Protein AF-A0A9R1H4T5-F1 (afdb_monomer)

Secondary structure (DSSP, 8-state):
-HHHHHHH--PPPSS--HHHHHHHHHHHHHHHHH-TTTS-SS---HHHHHHHHHHHHHH-

pLDDT: mean 77.18, std 10.25, range [58.12, 93.44]

Organism: Triticum aestivum (NCBI:txid4565)

Foldseek 3Di:
DVVVCVVPDPDPDPDDDPVVVVVVCVVVVVVCVPPPVNPPPDPDDVVVVVVVVVVVVVVD

InterPro domains:
  IPR024750 Calcium-transporting P-type ATPase, N-terminal autoinhibitory domain [PF12515] (6-50)

Mean predicted aligned error: 14.21 Å

Solvent-accessible surface area (backbone atoms only — not comparable to full-atom values): 3801 Å² total; per-residue (Å²): 112,70,64,63,48,60,79,74,38,99,69,77,64,96,78,62,55,71,65,60,50,50,55,50,49,51,55,51,47,50,51,45,70,67,32,74,88,69,36,68,90,71,70,76,65,60,67,61,51,52,52,54,52,51,53,53,60,74,74,102

Radius of gyration: 20.36 Å; Cα contacts (8 Å, |Δi|>4): 7; chains: 1; bounding box: 40×27×50 Å

Sequence (60 aa):
MEQYLLDNFDLPAKNPSEEAQRRWRSAVGSLVVKNRRRRFRHVPDLDQRHQDHAKRRSVQ

Structure (mmCIF, N/CA/C/O backbone):
data_AF-A0A9R1H4T5-F1
#
_entry.id   AF-A0A9R1H4T5-F1
#
loop_
_atom_site.group_PDB
_atom_site.id
_atom_site.type_symbol
_atom_site.label_atom_id
_atom_site.label_alt_id
_atom_site.label_comp_id
_atom_site.label_asym_id
_atom_site.label_entity_id
_atom_site.label_seq_id
_atom_site.pdbx_PDB_ins_code
_atom_site.Cartn_x
_atom_site.Cartn_y
_atom_site.Cartn_z
_atom_site.occupancy
_atom_site.B_iso_or_equiv
_atom_site.auth_seq_id
_atom_site.auth_comp_id
_atom_site.auth_asym_id
_atom_site.auth_atom_id
_atom_site.pdbx_PDB_model_num
ATOM 1 N N . MET A 1 1 ? -28.575 -0.941 6.709 1.00 67.56 1 MET A N 1
ATOM 2 C CA . MET A 1 1 ? -27.431 -1.883 6.660 1.00 67.56 1 MET A CA 1
ATOM 3 C C . MET A 1 1 ? -26.254 -1.383 7.495 1.00 67.56 1 MET A C 1
ATOM 5 O O . MET A 1 1 ? -25.670 -2.189 8.198 1.00 67.56 1 MET A O 1
ATOM 9 N N . GLU A 1 2 ? -25.938 -0.082 7.490 1.00 71.25 2 GLU A N 1
ATOM 10 C CA . GLU A 1 2 ? -24.837 0.475 8.302 1.00 71.25 2 GLU A CA 1
ATOM 11 C C . GLU A 1 2 ? -25.016 0.301 9.823 1.00 71.25 2 GLU A C 1
ATOM 13 O O . GLU A 1 2 ? -24.058 -0.062 10.492 1.00 71.25 2 GLU A O 1
ATOM 18 N N . GLN A 1 3 ? -26.232 0.457 10.365 1.00 77.75 3 GLN A N 1
ATOM 19 C CA . GLN A 1 3 ? -26.503 0.241 11.802 1.00 77.75 3 GLN A CA 1
ATOM 20 C C . GLN A 1 3 ? -26.221 -1.202 12.250 1.00 77.75 3 GLN A C 1
ATOM 22 O O . GLN A 1 3 ? -25.488 -1.415 13.204 1.00 77.75 3 GLN A O 1
ATOM 27 N N . TYR A 1 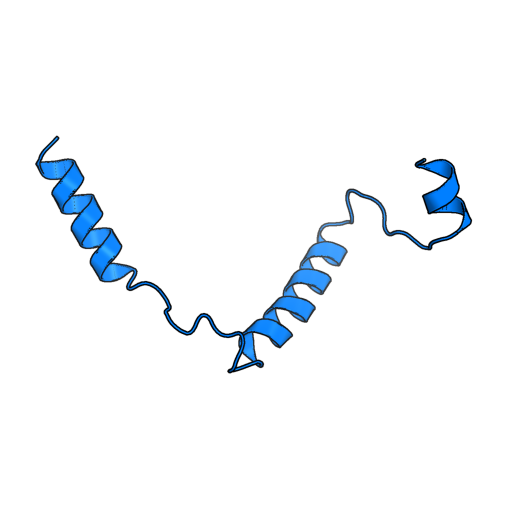4 ? -26.684 -2.199 11.487 1.00 84.75 4 TYR A N 1
ATOM 28 C CA . TYR A 1 4 ? -26.394 -3.611 11.769 1.00 84.75 4 TYR A CA 1
ATOM 29 C C . TYR A 1 4 ? -24.886 -3.900 11.829 1.00 84.75 4 TYR A C 1
ATOM 31 O O . TYR A 1 4 ? -24.432 -4.696 12.645 1.00 84.75 4 TYR A O 1
ATOM 39 N N . LEU A 1 5 ? -24.107 -3.258 10.958 1.00 78.38 5 LEU A N 1
ATOM 40 C CA . LEU A 1 5 ? -22.661 -3.439 10.912 1.00 78.38 5 LEU A CA 1
ATOM 41 C C . LEU A 1 5 ? -21.963 -2.807 12.125 1.00 78.38 5 LEU A C 1
ATOM 43 O O . LEU A 1 5 ? -21.020 -3.402 12.630 1.00 78.38 5 LEU A O 1
ATOM 47 N N . LEU A 1 6 ? -22.440 -1.656 12.604 1.00 78.50 6 LEU A N 1
ATOM 48 C CA . LEU A 1 6 ? -21.914 -0.981 13.797 1.00 78.50 6 LEU A CA 1
ATOM 49 C C . LEU A 1 6 ? -22.250 -1.730 15.093 1.00 78.50 6 LEU A C 1
ATOM 51 O O . LEU A 1 6 ? -21.407 -1.818 15.978 1.00 78.50 6 LEU A O 1
ATOM 55 N N . ASP A 1 7 ? -23.454 -2.297 15.188 1.00 84.44 7 ASP A N 1
ATOM 56 C CA . ASP A 1 7 ? -23.918 -2.969 16.409 1.00 84.44 7 ASP A CA 1
ATOM 57 C C . ASP A 1 7 ? -23.268 -4.347 16.611 1.00 84.44 7 ASP A C 1
ATOM 59 O O . 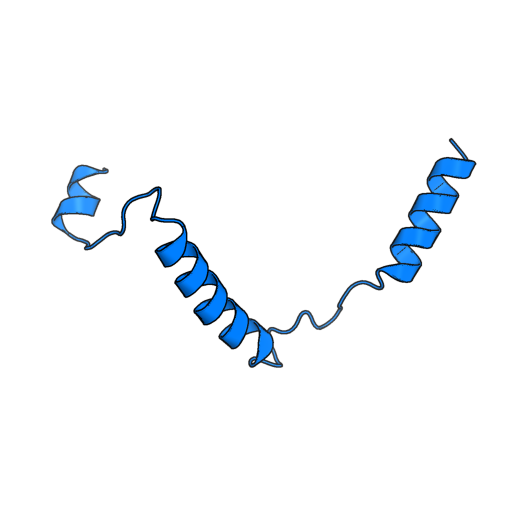ASP A 1 7 ? -23.155 -4.827 17.738 1.00 84.44 7 ASP A O 1
ATOM 63 N N . ASN A 1 8 ? -22.851 -5.004 15.522 1.00 88.50 8 ASN A N 1
ATOM 64 C CA . ASN A 1 8 ? -22.352 -6.382 15.557 1.00 88.50 8 ASN A CA 1
ATOM 65 C C . ASN A 1 8 ? -20.837 -6.500 15.338 1.00 88.50 8 ASN A C 1
ATOM 67 O O . ASN A 1 8 ? -20.276 -7.568 15.590 1.00 88.50 8 ASN A O 1
ATOM 71 N N . PHE A 1 9 ? -20.163 -5.451 14.855 1.00 82.44 9 PHE A N 1
ATOM 72 C CA . PHE A 1 9 ? -18.745 -5.513 14.507 1.00 82.44 9 PHE A CA 1
ATOM 73 C C . PHE A 1 9 ? -18.002 -4.249 14.930 1.00 82.44 9 PHE A C 1
ATOM 75 O O . PHE A 1 9 ? -18.428 -3.132 14.646 1.00 82.44 9 PHE A O 1
ATOM 82 N N . ASP A 1 10 ? -16.825 -4.438 15.527 1.00 79.44 10 ASP A N 1
ATOM 83 C CA . ASP A 1 10 ? -15.897 -3.347 15.819 1.00 79.44 10 ASP A CA 1
ATOM 84 C C . ASP A 1 10 ? -15.172 -2.935 14.528 1.00 79.44 10 ASP A C 1
ATOM 86 O O . ASP A 1 10 ? -14.082 -3.411 14.189 1.00 79.44 10 ASP A O 1
ATOM 90 N N . LEU A 1 11 ? -15.869 -2.136 13.716 1.00 74.06 11 LEU A N 1
ATOM 91 C CA . LEU A 1 11 ? -15.386 -1.676 12.423 1.00 74.06 11 LEU A CA 1
ATOM 92 C C . LEU A 1 11 ? -14.588 -0.381 12.596 1.00 74.06 11 LEU A C 1
ATOM 94 O O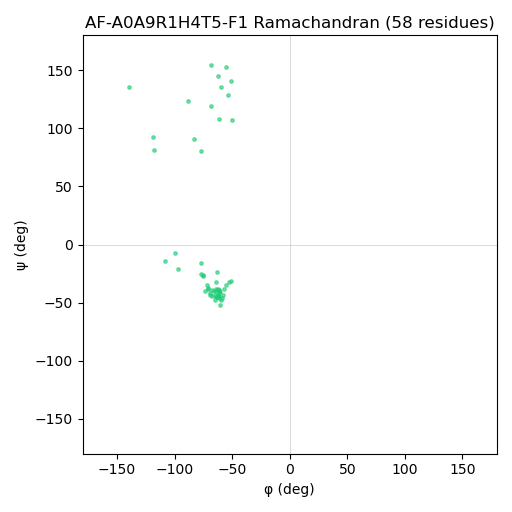 . LEU A 1 11 ? -15.128 0.620 13.072 1.00 74.06 11 LEU A O 1
ATOM 98 N N . PRO A 1 12 ? -13.322 -0.338 12.146 1.00 71.88 12 PRO A N 1
ATOM 99 C CA . PRO A 1 12 ? -12.571 0.904 12.146 1.00 71.88 12 PRO A CA 1
ATOM 100 C C . PRO A 1 12 ? -13.248 1.929 11.229 1.00 71.88 12 PRO A C 1
ATOM 102 O O . PRO A 1 12 ? -13.797 1.587 10.178 1.0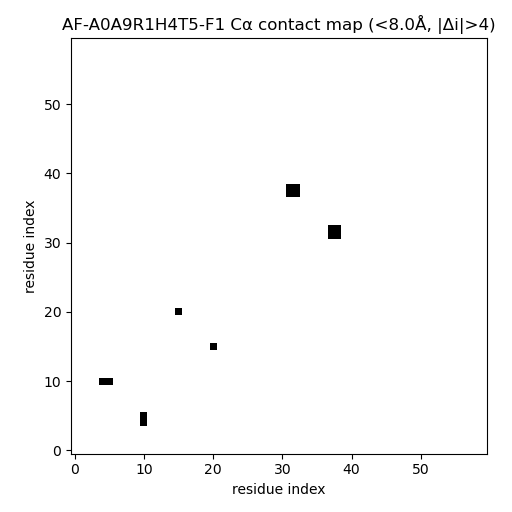0 71.88 12 PRO A O 1
ATOM 105 N N . ALA A 1 13 ? -13.175 3.204 11.619 1.00 75.50 13 ALA A N 1
ATOM 106 C CA . ALA A 1 13 ? -13.739 4.303 10.845 1.00 75.50 13 ALA A CA 1
ATOM 107 C C . ALA A 1 13 ? -13.272 4.255 9.381 1.00 75.50 13 ALA A C 1
ATOM 109 O O . ALA A 1 13 ? -12.100 4.002 9.098 1.00 75.50 13 ALA A O 1
ATOM 110 N N . LYS A 1 14 ? -14.188 4.561 8.452 1.00 71.00 14 LYS A N 1
ATOM 111 C CA . LYS A 1 14 ? -13.961 4.498 6.995 1.00 71.00 14 LYS A CA 1
ATOM 112 C C . LYS A 1 14 ? -12.721 5.279 6.535 1.00 71.00 14 LYS A C 1
ATOM 114 O O . LYS A 1 14 ? -12.058 4.860 5.591 1.00 71.00 14 LYS A O 1
ATOM 119 N N . ASN A 1 15 ? -12.398 6.376 7.224 1.00 71.38 15 ASN A N 1
ATOM 120 C CA . ASN A 1 15 ? -11.213 7.203 6.993 1.00 71.38 15 ASN A CA 1
ATOM 121 C C . ASN A 1 15 ? -10.315 7.190 8.244 1.00 71.38 15 ASN A C 1
ATOM 123 O O . ASN A 1 15 ? -10.392 8.110 9.060 1.00 71.38 15 ASN A O 1
ATOM 127 N N . PRO A 1 16 ? -9.487 6.150 8.440 1.00 76.44 16 PRO A N 1
ATOM 128 C CA . PRO A 1 16 ? -8.593 6.083 9.589 1.00 76.44 16 PRO A CA 1
ATOM 129 C C . PRO A 1 16 ? -7.487 7.142 9.477 1.00 76.44 16 PRO A C 1
ATOM 131 O O . PRO A 1 16 ? -7.115 7.544 8.368 1.00 76.44 16 PRO A O 1
ATOM 134 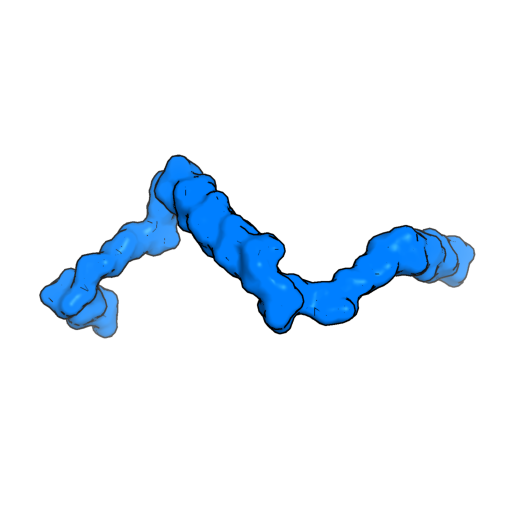N N . SER A 1 17 ? -6.933 7.566 10.619 1.00 82.38 17 SER A N 1
ATOM 135 C CA . SER A 1 17 ? -5.822 8.527 10.668 1.00 82.38 17 SER A CA 1
ATOM 136 C C . SER A 1 17 ? -4.628 8.058 9.826 1.00 82.38 17 SER A C 1
ATOM 138 O O . SER A 1 17 ? -4.414 6.855 9.635 1.00 82.38 17 SER A O 1
ATOM 140 N N . GLU A 1 18 ? -3.816 8.992 9.321 1.00 83.44 18 GLU A N 1
ATOM 141 C CA . GLU A 1 18 ? -2.653 8.640 8.492 1.00 83.44 18 GLU A CA 1
ATOM 142 C C . GLU A 1 18 ? -1.708 7.653 9.186 1.00 83.44 18 GLU A C 1
ATOM 144 O O . GLU A 1 18 ? -1.142 6.766 8.545 1.00 83.44 18 GLU A O 1
ATOM 149 N N . GLU A 1 19 ? -1.560 7.771 10.505 1.00 84.81 19 GLU A N 1
ATOM 150 C CA . GLU A 1 19 ? -0.732 6.875 11.303 1.00 84.81 19 GLU A CA 1
ATOM 151 C C . GLU A 1 19 ? -1.270 5.438 11.293 1.00 84.81 19 GLU A C 1
ATOM 153 O O . GLU A 1 19 ? -0.514 4.492 11.050 1.00 84.81 19 GLU A O 1
ATOM 158 N N . ALA A 1 20 ? -2.582 5.264 11.478 1.00 82.81 20 ALA A N 1
ATOM 159 C CA . ALA A 1 20 ? -3.229 3.958 11.402 1.00 82.81 20 ALA A CA 1
ATOM 160 C C . ALA A 1 20 ? -3.057 3.335 10.006 1.00 82.81 20 ALA A C 1
ATOM 162 O O . ALA A 1 20 ? -2.737 2.149 9.889 1.00 82.81 20 ALA A O 1
ATOM 163 N N . GLN A 1 21 ? -3.155 4.144 8.946 1.00 81.94 21 GLN A N 1
ATOM 164 C CA . GLN A 1 21 ? -2.890 3.688 7.579 1.00 81.94 21 GLN A CA 1
ATOM 165 C C . GLN A 1 21 ? -1.426 3.274 7.373 1.00 81.94 21 GLN A C 1
ATOM 167 O O . GLN A 1 21 ? -1.161 2.247 6.745 1.00 81.94 21 GLN A O 1
ATOM 172 N N . ARG A 1 22 ? -0.457 4.045 7.890 1.00 84.81 22 ARG A N 1
ATOM 173 C CA . ARG A 1 22 ? 0.978 3.709 7.803 1.00 84.81 22 ARG A CA 1
ATOM 174 C C . ARG A 1 22 ? 1.285 2.394 8.515 1.00 84.81 22 ARG A C 1
ATOM 176 O O . ARG A 1 22 ? 1.977 1.552 7.941 1.00 84.81 22 ARG A O 1
ATOM 183 N N . ARG A 1 23 ? 0.732 2.180 9.714 1.00 85.88 23 ARG A N 1
ATOM 184 C CA . ARG A 1 23 ? 0.866 0.918 10.464 1.00 85.88 23 ARG A CA 1
ATOM 185 C C . ARG A 1 23 ? 0.315 -0.265 9.664 1.00 85.88 23 ARG A C 1
ATOM 187 O O . ARG A 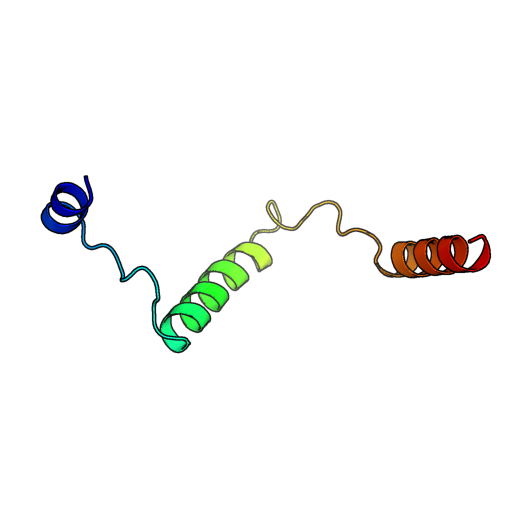1 23 ? 1.009 -1.268 9.511 1.00 85.88 23 ARG A O 1
ATOM 194 N N . TRP A 1 24 ? -0.870 -0.113 9.068 1.00 82.00 24 TRP A N 1
ATOM 195 C CA . TRP A 1 24 ? -1.475 -1.130 8.200 1.00 82.00 24 TRP A CA 1
ATOM 196 C C . TRP A 1 24 ? -0.606 -1.460 6.981 1.00 82.00 24 TRP A C 1
ATOM 198 O O . TRP A 1 24 ? -0.337 -2.630 6.704 1.00 82.00 24 TRP A O 1
ATOM 208 N N . ARG A 1 25 ? -0.107 -0.435 6.276 1.00 83.00 25 ARG A N 1
ATOM 209 C CA . ARG A 1 25 ? 0.779 -0.614 5.113 1.00 83.00 25 ARG A CA 1
ATOM 210 C C . ARG A 1 25 ? 2.089 -1.300 5.490 1.00 83.00 25 ARG A C 1
ATOM 212 O O . ARG A 1 25 ? 2.544 -2.156 4.740 1.00 83.00 25 ARG A O 1
ATOM 219 N N . SER A 1 26 ? 2.671 -0.972 6.642 1.00 81.75 26 SER A N 1
ATOM 220 C CA . SER A 1 26 ? 3.886 -1.627 7.140 1.00 81.75 26 SER A CA 1
ATOM 221 C C . SER A 1 26 ? 3.640 -3.105 7.466 1.00 81.75 26 SER A C 1
ATOM 223 O O . SER A 1 26 ? 4.367 -3.979 6.988 1.00 81.75 26 SER A O 1
ATOM 225 N N . ALA A 1 27 ? 2.558 -3.408 8.191 1.00 79.88 27 ALA A N 1
ATOM 226 C CA . ALA A 1 27 ? 2.190 -4.774 8.552 1.00 79.88 27 ALA A CA 1
ATOM 227 C C . ALA A 1 27 ? 1.932 -5.644 7.308 1.00 79.88 27 ALA A C 1
ATOM 229 O O . ALA A 1 27 ? 2.567 -6.688 7.136 1.00 79.88 27 ALA A O 1
ATOM 230 N N . VAL A 1 28 ? 1.074 -5.184 6.392 1.00 72.38 28 VAL A N 1
ATOM 231 C CA . VAL A 1 28 ? 0.740 -5.913 5.158 1.00 72.38 28 VAL A CA 1
ATOM 232 C C . VAL A 1 28 ? 1.920 -5.958 4.194 1.00 72.38 28 VAL A C 1
ATOM 234 O O . VAL A 1 28 ? 2.215 -7.015 3.642 1.00 72.38 28 VAL A O 1
ATOM 237 N N . GLY A 1 29 ? 2.633 -4.846 4.015 1.00 70.81 29 GLY A N 1
ATOM 238 C CA . GLY A 1 29 ? 3.819 -4.773 3.166 1.00 70.81 29 GLY A CA 1
ATOM 239 C C . GLY A 1 29 ? 4.890 -5.760 3.616 1.00 70.81 29 GLY A C 1
ATOM 240 O O . GLY A 1 29 ? 5.416 -6.506 2.795 1.00 70.81 29 GLY A O 1
ATOM 241 N N . SER A 1 30 ? 5.143 -5.867 4.923 1.00 66.69 30 SER A N 1
ATOM 242 C CA . SER A 1 30 ? 6.094 -6.844 5.461 1.00 66.69 30 SER A CA 1
ATOM 243 C C . SER A 1 30 ? 5.679 -8.293 5.172 1.00 66.69 30 SER A C 1
ATOM 245 O O . SER A 1 30 ? 6.528 -9.111 4.818 1.00 66.69 30 SER A O 1
ATOM 247 N N . LEU A 1 31 ? 4.380 -8.607 5.245 1.00 61.81 31 LEU A N 1
ATOM 248 C CA . LEU A 1 31 ? 3.836 -9.932 4.944 1.00 61.81 31 LEU A CA 1
ATOM 249 C C . LEU A 1 31 ? 3.933 -10.259 3.447 1.00 61.81 31 LEU A C 1
ATOM 251 O O . LEU A 1 31 ? 4.307 -11.372 3.082 1.00 61.81 31 LEU A O 1
ATOM 255 N N . VAL A 1 32 ? 3.638 -9.292 2.576 1.00 62.97 32 VAL A N 1
ATOM 256 C CA . VAL A 1 32 ? 3.749 -9.419 1.112 1.00 62.97 32 VAL A CA 1
ATOM 257 C C . VAL A 1 32 ? 5.211 -9.590 0.687 1.00 62.97 32 VAL A C 1
ATOM 259 O O . VAL A 1 32 ? 5.513 -10.418 -0.172 1.00 62.97 32 VAL A O 1
ATOM 262 N N . VAL A 1 33 ? 6.130 -8.858 1.322 1.00 61.03 33 VAL A N 1
ATOM 263 C CA . VAL A 1 33 ? 7.570 -8.898 1.026 1.00 61.03 33 VAL A CA 1
ATOM 264 C C . VAL A 1 33 ? 8.217 -10.189 1.544 1.00 61.03 33 VAL A C 1
ATOM 266 O O . VAL A 1 33 ? 9.029 -10.783 0.833 1.00 61.03 33 VAL A O 1
ATOM 269 N N . LYS A 1 34 ? 7.834 -10.668 2.739 1.00 63.22 34 LYS A N 1
ATOM 270 C CA . LYS A 1 34 ? 8.354 -11.918 3.330 1.00 63.22 34 LYS A CA 1
ATOM 271 C C . LYS A 1 34 ? 7.733 -13.182 2.719 1.00 63.22 34 LYS A C 1
ATOM 273 O O . LYS A 1 34 ? 8.371 -14.234 2.705 1.00 63.22 34 LYS A O 1
ATOM 278 N N . ASN A 1 35 ? 6.519 -13.114 2.167 1.00 65.56 35 ASN A N 1
ATOM 279 C CA . ASN A 1 35 ? 5.865 -14.266 1.544 1.00 65.56 35 ASN A CA 1
ATOM 280 C C . ASN A 1 35 ? 6.331 -14.470 0.090 1.00 65.56 35 ASN A C 1
ATOM 282 O O . ASN A 1 35 ? 5.710 -13.986 -0.857 1.00 65.56 35 ASN A O 1
ATOM 286 N N . ARG A 1 36 ? 7.392 -15.269 -0.101 1.00 62.84 36 ARG A N 1
ATOM 287 C CA . ARG A 1 36 ? 7.978 -15.603 -1.418 1.00 62.84 36 ARG A CA 1
ATOM 288 C C . ARG A 1 36 ? 6.965 -16.110 -2.455 1.00 62.84 36 ARG A C 1
ATOM 290 O O . ARG A 1 36 ? 7.153 -15.861 -3.639 1.00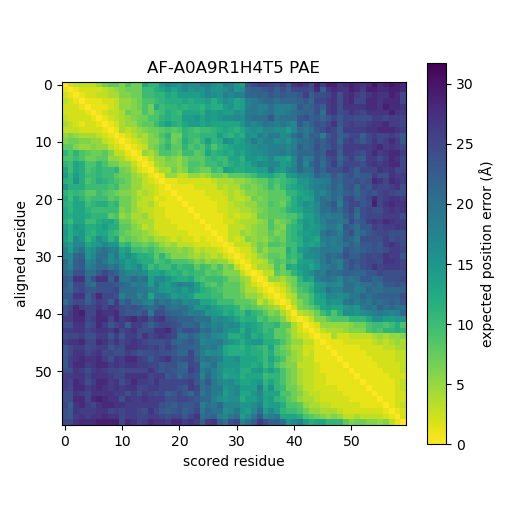 62.84 36 ARG A O 1
ATOM 297 N N . ARG A 1 37 ? 5.896 -16.795 -2.029 1.00 62.97 37 ARG A N 1
ATOM 298 C CA . ARG A 1 37 ? 4.838 -17.324 -2.913 1.00 62.97 37 ARG A CA 1
ATOM 299 C C . ARG A 1 37 ? 3.879 -16.243 -3.424 1.00 62.97 37 ARG A C 1
ATOM 301 O O . ARG A 1 37 ? 3.301 -16.437 -4.490 1.00 62.97 37 ARG A O 1
ATOM 308 N N . ARG A 1 38 ? 3.720 -15.146 -2.671 1.00 65.44 38 ARG A N 1
ATOM 309 C CA . ARG A 1 38 ? 2.896 -13.972 -3.012 1.00 65.44 38 ARG A CA 1
ATOM 310 C C . ARG A 1 38 ? 3.694 -12.795 -3.569 1.00 65.44 38 ARG A C 1
ATOM 312 O O . ARG A 1 38 ? 3.084 -11.842 -4.044 1.00 65.44 38 ARG A O 1
ATOM 319 N N . ARG A 1 39 ? 5.030 -12.857 -3.558 1.00 63.97 39 ARG A N 1
ATOM 320 C CA . ARG A 1 39 ? 5.847 -11.974 -4.401 1.00 63.97 39 ARG A CA 1
ATOM 321 C C . ARG A 1 39 ? 5.335 -12.136 -5.828 1.00 63.97 39 ARG A C 1
ATOM 323 O O . ARG A 1 39 ?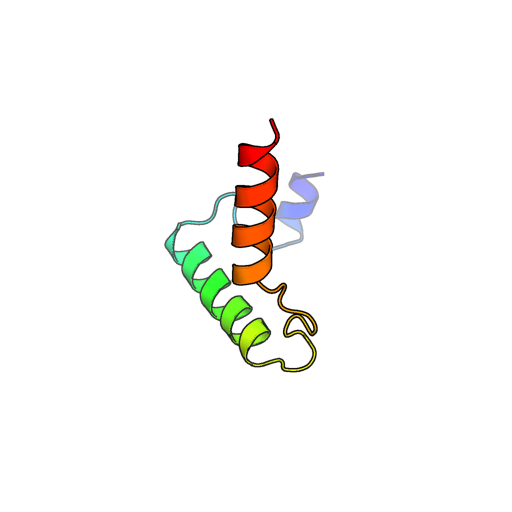 5.179 -13.271 -6.281 1.00 63.97 39 ARG A O 1
ATOM 330 N N . PHE A 1 40 ? 5.035 -11.027 -6.501 1.00 62.34 40 PHE A N 1
ATOM 331 C CA . PHE A 1 40 ? 4.667 -11.044 -7.912 1.00 62.34 40 PHE A CA 1
ATOM 332 C C . PHE A 1 40 ? 5.723 -11.863 -8.657 1.00 62.34 40 PHE A C 1
ATOM 334 O O . PHE A 1 40 ? 6.878 -11.460 -8.761 1.00 62.34 40 PHE A O 1
ATOM 341 N N . ARG A 1 41 ? 5.344 -13.075 -9.079 1.00 60.34 41 ARG A N 1
ATOM 342 C CA . ARG A 1 41 ? 6.260 -14.050 -9.692 1.00 60.34 41 ARG A CA 1
ATOM 343 C C . ARG A 1 41 ? 6.826 -13.516 -11.012 1.00 60.34 41 ARG A C 1
ATOM 345 O O . ARG A 1 41 ? 7.919 -13.892 -11.408 1.00 60.34 41 ARG A O 1
ATOM 352 N N . HIS A 1 42 ? 6.094 -12.583 -11.616 1.00 58.12 42 HIS A N 1
ATOM 353 C CA . HIS A 1 42 ? 6.515 -11.731 -12.712 1.00 58.12 42 HIS A CA 1
ATOM 354 C C . HIS A 1 42 ? 6.442 -10.282 -12.238 1.00 58.12 42 HIS A C 1
ATOM 356 O O . HIS A 1 42 ? 5.383 -9.658 -12.295 1.00 58.12 42 HIS A O 1
ATOM 362 N N . VAL A 1 43 ? 7.553 -9.759 -11.721 1.00 65.12 43 VAL A N 1
ATOM 363 C CA . VAL A 1 43 ? 7.732 -8.307 -11.656 1.00 65.12 43 VAL A CA 1
ATOM 364 C C . VAL A 1 43 ? 7.890 -7.860 -13.109 1.00 65.12 43 VAL A C 1
ATOM 366 O O . VAL A 1 43 ? 8.784 -8.375 -13.782 1.00 65.12 43 VAL A O 1
ATOM 369 N N . PRO A 1 44 ? 7.005 -7.003 -13.643 1.00 67.81 44 PRO A N 1
ATOM 370 C CA . PRO A 1 44 ? 7.178 -6.502 -14.994 1.00 67.81 44 PRO A CA 1
ATOM 371 C C . PRO A 1 44 ? 8.507 -5.763 -15.091 1.00 67.81 44 PRO A C 1
ATOM 373 O O . PRO A 1 44 ? 8.816 -4.963 -14.209 1.00 67.81 44 PRO A O 1
ATOM 376 N N . ASP A 1 45 ? 9.257 -6.018 -16.157 1.00 79.44 45 ASP A N 1
ATOM 377 C CA . ASP A 1 45 ? 10.457 -5.253 -16.463 1.00 79.44 45 ASP A CA 1
ATOM 378 C C . ASP A 1 45 ? 10.058 -3.787 -16.691 1.00 79.44 45 ASP A C 1
ATOM 380 O O . ASP A 1 45 ? 9.353 -3.447 -17.649 1.00 79.44 45 ASP A O 1
ATOM 384 N N . LEU A 1 46 ? 10.414 -2.937 -15.729 1.00 78.50 46 LEU A N 1
ATOM 385 C CA . LEU A 1 46 ? 10.085 -1.519 -15.760 1.00 78.50 46 LEU A CA 1
ATOM 386 C C . LEU A 1 46 ? 10.920 -0.802 -16.821 1.00 78.50 46 LEU A C 1
ATOM 388 O O . LEU A 1 46 ? 10.392 0.078 -17.499 1.00 78.50 46 LEU A O 1
ATOM 392 N N . ASP A 1 47 ? 12.165 -1.225 -17.030 1.00 82.88 47 ASP A N 1
ATOM 393 C CA . ASP A 1 47 ? 13.072 -0.618 -17.998 1.00 82.88 47 ASP A CA 1
ATOM 394 C C . ASP A 1 47 ? 12.577 -0.879 -19.422 1.00 82.88 47 ASP A C 1
ATOM 396 O O . ASP A 1 47 ? 12.456 0.055 -20.220 1.00 82.88 47 ASP A O 1
ATOM 400 N N . GLN A 1 48 ? 12.158 -2.115 -19.715 1.00 85.19 48 GLN A N 1
ATOM 401 C CA . GLN A 1 48 ? 11.551 -2.448 -21.005 1.00 85.19 48 GLN A CA 1
ATOM 402 C C . GLN A 1 48 ? 10.267 -1.640 -21.252 1.00 85.19 48 GLN A C 1
ATOM 404 O O . GLN A 1 48 ? 10.060 -1.107 -22.342 1.00 85.19 48 GLN A O 1
ATOM 409 N N . ARG A 1 49 ? 9.421 -1.460 -20.227 1.00 85.50 49 ARG A N 1
ATOM 410 C CA . ARG A 1 49 ? 8.203 -0.636 -20.338 1.00 85.50 49 ARG A CA 1
ATOM 411 C C . ARG A 1 49 ? 8.506 0.832 -20.611 1.00 85.50 49 ARG A C 1
ATOM 413 O O . ARG A 1 49 ? 7.795 1.460 -21.397 1.00 85.50 49 ARG A O 1
ATOM 420 N N . HIS A 1 50 ? 9.534 1.384 -19.971 1.00 89.88 50 HIS A N 1
ATOM 421 C CA . HIS A 1 50 ? 9.981 2.750 -20.225 1.00 89.88 50 HIS A CA 1
ATOM 422 C C . HIS A 1 50 ? 10.450 2.916 -21.676 1.00 89.88 50 HIS A C 1
ATOM 424 O O . HIS A 1 50 ? 10.049 3.877 -22.339 1.00 89.88 50 HIS A O 1
ATOM 430 N N . GLN A 1 51 ? 11.221 1.957 -22.193 1.00 92.38 51 GLN A N 1
ATOM 431 C CA . GLN A 1 51 ? 11.671 1.950 -23.587 1.00 92.38 51 GLN A CA 1
ATOM 432 C C . GLN A 1 51 ? 10.501 1.838 -24.574 1.00 92.38 51 GLN A C 1
ATOM 434 O O . GLN A 1 51 ? 10.436 2.592 -25.546 1.00 92.38 51 GLN A O 1
ATOM 439 N N . ASP A 1 52 ? 9.547 0.944 -24.322 1.00 93.19 52 ASP A N 1
ATOM 440 C CA . ASP A 1 52 ? 8.378 0.756 -25.186 1.00 93.19 52 ASP A CA 1
ATOM 441 C C . ASP A 1 52 ? 7.488 2.003 -25.214 1.00 93.19 52 ASP A C 1
ATOM 443 O O . ASP A 1 52 ? 6.968 2.393 -26.262 1.00 93.19 52 ASP A O 1
ATOM 447 N N . HIS A 1 53 ? 7.335 2.670 -24.071 1.00 93.25 53 HIS A N 1
ATOM 448 C CA . HIS A 1 53 ? 6.591 3.919 -23.979 1.00 93.25 53 HIS A CA 1
ATOM 449 C C . HIS A 1 53 ? 7.291 5.067 -24.722 1.00 93.25 53 HIS A C 1
ATOM 451 O O . HIS A 1 53 ? 6.626 5.851 -25.401 1.00 93.25 53 HIS A O 1
ATOM 457 N N . ALA A 1 54 ? 8.624 5.143 -24.651 1.00 93.44 54 ALA A N 1
ATOM 458 C CA . ALA A 1 54 ? 9.403 6.105 -25.426 1.00 93.44 54 ALA A CA 1
ATOM 459 C C . ALA A 1 54 ? 9.238 5.882 -26.940 1.0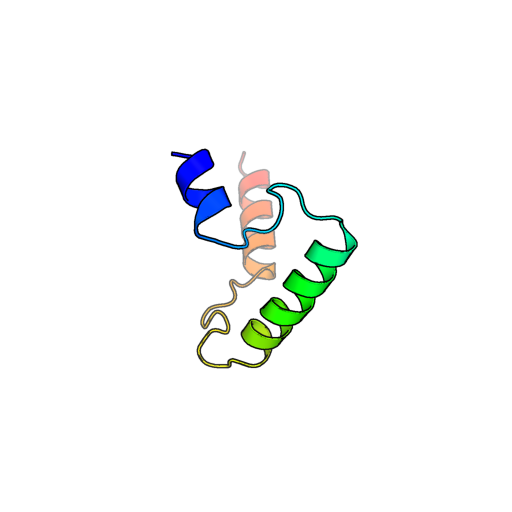0 93.44 54 ALA A C 1
ATOM 461 O O . ALA A 1 54 ? 8.967 6.837 -27.665 1.00 93.44 54 ALA A O 1
ATOM 462 N N . LYS A 1 55 ? 9.292 4.624 -27.404 1.00 93.44 55 LYS A N 1
ATOM 463 C CA . LYS A 1 55 ? 9.053 4.264 -28.815 1.00 93.44 55 LYS A CA 1
ATOM 464 C C . LYS A 1 55 ? 7.644 4.628 -29.288 1.00 93.44 55 LYS A C 1
ATOM 466 O O . LYS A 1 55 ? 7.475 5.121 -30.397 1.00 93.44 55 LYS A O 1
ATOM 471 N N . ARG A 1 56 ? 6.618 4.409 -28.458 1.00 92.44 56 ARG A N 1
ATOM 472 C CA . ARG A 1 56 ? 5.235 4.802 -28.791 1.00 92.44 56 ARG A CA 1
ATOM 473 C C . ARG A 1 56 ? 5.101 6.311 -28.972 1.00 92.44 56 ARG A C 1
ATOM 475 O O . ARG A 1 56 ? 4.479 6.744 -29.932 1.00 92.44 56 ARG A O 1
ATOM 482 N N . ARG A 1 57 ? 5.721 7.097 -28.085 1.00 88.62 57 ARG A N 1
ATOM 483 C CA . ARG A 1 57 ? 5.728 8.564 -28.178 1.00 88.62 57 ARG A CA 1
ATOM 484 C C . ARG A 1 57 ? 6.453 9.093 -29.411 1.00 88.62 57 ARG A C 1
ATOM 486 O O . ARG A 1 57 ? 6.065 10.137 -29.899 1.00 88.62 57 ARG A O 1
ATOM 493 N N . SER A 1 58 ? 7.493 8.411 -29.894 1.00 87.88 58 SER A N 1
ATOM 494 C CA . SER A 1 58 ? 8.220 8.844 -31.096 1.00 87.88 58 SER A CA 1
ATOM 495 C C . SER A 1 58 ? 7.500 8.529 -32.409 1.00 87.88 58 SER A C 1
ATOM 497 O O . SER A 1 58 ? 7.903 9.035 -33.448 1.00 87.88 58 SER A O 1
ATOM 499 N N . VAL A 1 59 ? 6.502 7.642 -32.380 1.00 89.56 59 VAL A N 1
ATOM 500 C CA . VAL A 1 59 ? 5.722 7.229 -33.561 1.00 89.56 59 VAL A CA 1
ATOM 501 C C . VAL A 1 59 ? 4.405 8.012 -33.679 1.00 89.56 59 VAL A C 1
ATOM 503 O O . VAL A 1 59 ? 3.835 8.054 -34.767 1.00 89.56 59 VAL A O 1
ATOM 506 N N . GLN A 1 60 ? 3.920 8.604 -32.580 1.00 65.69 60 GLN A N 1
ATOM 507 C CA . GLN A 1 60 ? 2.729 9.463 -32.547 1.00 65.69 60 GLN A CA 1
ATOM 508 C C . GLN A 1 60 ? 2.994 10.883 -33.041 1.00 65.69 60 GLN A C 1
ATOM 510 O O . GLN A 1 60 ? 4.115 11.389 -32.819 1.00 65.69 60 GLN A O 1
#